Protein AF-A0A3P7GLJ9-F1 (afdb_monomer)

Solvent-accessible surface area (backbone atoms only — not comparable to full-atom values): 10283 Å² total; per-residue (Å²): 140,59,90,67,68,74,66,76,75,63,76,59,81,85,42,84,63,41,63,54,54,62,54,59,74,74,71,68,60,69,68,58,64,60,70,64,64,59,73,78,77,77,64,47,66,64,71,43,53,47,49,54,52,52,54,65,70,69,36,68,46,54,67,67,44,49,58,56,48,35,70,74,58,32,67,69,51,41,52,51,51,50,53,52,54,50,49,55,50,48,53,50,49,54,52,50,50,62,49,56,76,73,50,81,86,58,104,60,58,70,67,55,56,44,21,69,75,59,34,64,72,52,26,50,52,54,49,51,53,48,53,53,50,50,53,53,50,52,52,49,44,54,51,41,50,42,53,53,52,37,64,72,64,77,58,97,46,85,66,58,44,56,51,52,36,52,50,52,51,49,65,74,74,103

Sequence (174 aa):
MTKEESEIIREPMDSLFSNEQLQSNNNEPWWQKNFLITRPLLFGTWDGVFTTVLVNIFGVIVFLRMGWIVGIAGIVNAVILLIICTSLALISVFSAIGICQRCQIQSGGIYFLVSHILGGQIGGAVGLMYAFGQSVAIALVVIGFGESVASFFGNENSFTHKFIAIAALFALTG

Mean predicted aligned error: 16.01 Å

InterPro domains:
  IPR004841 Amino acid permease/SLC12A domain [PF00324] (53-153)
  IPR004842 SLC12A transporter family [PTHR11827] (27-171)

Radius of gyration: 23.31 Å; Cα contacts (8 Å, |Δi|>4): 53; chains: 1; bounding box: 60×42×57 Å

Secondary structure (DSSP, 8-state):
--TTTTTS----TTSHHHHHHHHHTTS--HHHHHHT-S------IIIIIIHHHHHHHS-HHHHHHHHHHHHHH-HHHHHHHHHHHHHHHHHHHHHHHHHHTTS---SS-HHHHHHHHH-HHHHHHHHHHHHHHHHHHHHHHHHHHHHHHHHHH--S-TTHHHHHHHHHHHHHH-

Organism: Wuchereria bancrofti (NCBI:txid6293)

Structure (mmCIF, N/CA/C/O backbone):
data_AF-A0A3P7GLJ9-F1
#
_entry.id   AF-A0A3P7GLJ9-F1
#
loop_
_atom_site.group_PDB
_atom_site.id
_atom_site.type_symbol
_atom_site.label_atom_id
_atom_site.label_alt_id
_atom_site.label_comp_id
_atom_site.label_asym_id
_atom_site.label_entity_id
_atom_site.label_seq_id
_atom_site.pdbx_PDB_ins_code
_atom_site.Cartn_x
_atom_site.Cartn_y
_atom_site.Cartn_z
_atom_site.occupancy
_atom_site.B_iso_or_equiv
_atom_site.auth_seq_id
_atom_site.auth_comp_id
_atom_site.auth_asym_id
_atom_site.auth_atom_id
_atom_site.pdbx_PDB_model_num
ATOM 1 N N . MET A 1 1 ? -36.665 -16.867 10.350 1.00 43.44 1 MET A N 1
ATOM 2 C CA . MET A 1 1 ? -35.305 -16.456 10.743 1.00 43.44 1 MET A CA 1
ATOM 3 C C . MET A 1 1 ? -35.302 -14.947 10.878 1.00 43.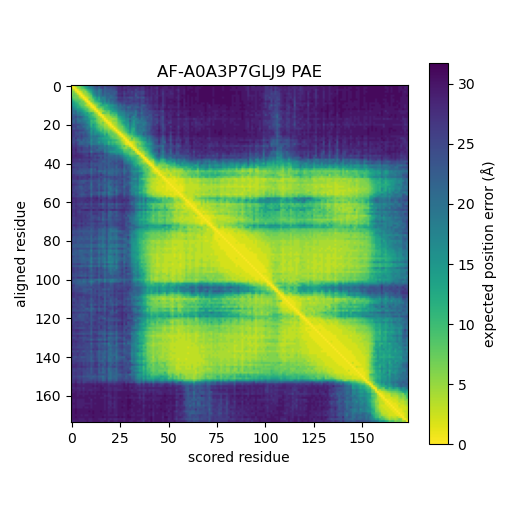44 1 MET A C 1
ATOM 5 O O . MET A 1 1 ? -35.379 -14.286 9.859 1.00 43.44 1 MET A O 1
ATOM 9 N N . THR A 1 2 ? -35.364 -14.325 12.045 1.00 48.75 2 THR A N 1
ATOM 10 C CA . THR A 1 2 ? -35.704 -14.760 13.413 1.00 48.75 2 THR A CA 1
ATOM 11 C C . THR A 1 2 ? -35.963 -13.434 14.131 1.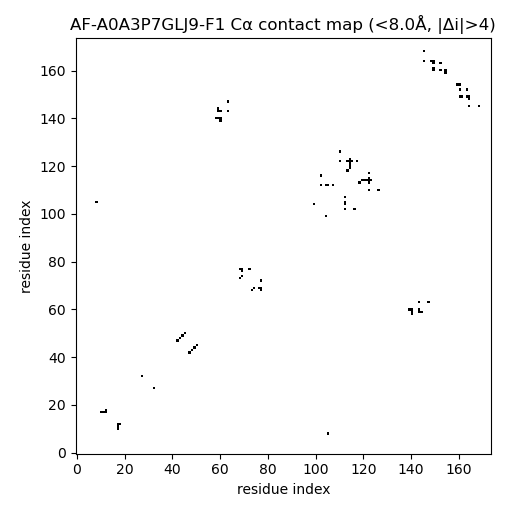00 48.75 2 THR A C 1
ATOM 13 O O . THR A 1 2 ? -35.119 -12.548 14.073 1.00 48.75 2 THR A O 1
ATOM 16 N N . LYS A 1 3 ? -37.137 -13.250 14.746 1.00 52.53 3 LYS A N 1
ATOM 17 C CA . LYS A 1 3 ? -37.521 -11.992 15.421 1.00 52.53 3 LYS A CA 1
ATOM 18 C C . LYS A 1 3 ? -36.612 -11.620 16.615 1.00 52.53 3 LYS A C 1
ATOM 20 O O . LYS A 1 3 ? -36.799 -10.564 17.197 1.00 52.53 3 LYS A O 1
ATOM 25 N N . GLU A 1 4 ? -35.622 -12.452 16.935 1.00 53.44 4 GLU A N 1
ATOM 26 C CA . GLU A 1 4 ? -34.577 -12.211 17.938 1.00 53.44 4 GLU A CA 1
ATOM 27 C C . GLU A 1 4 ? -33.420 -11.325 17.447 1.00 53.44 4 GLU A C 1
ATOM 29 O O . GLU A 1 4 ? -32.731 -10.729 18.268 1.00 53.44 4 GLU A O 1
ATOM 34 N N . GLU A 1 5 ? -33.203 -11.163 16.136 1.00 52.50 5 GLU A N 1
ATOM 35 C CA . GLU A 1 5 ? -32.063 -10.361 15.647 1.00 52.50 5 GLU A CA 1
ATOM 36 C C . GLU A 1 5 ? -32.306 -8.843 15.765 1.00 52.50 5 GLU A C 1
ATOM 38 O O . GLU A 1 5 ? -31.366 -8.057 15.840 1.00 52.50 5 GLU A O 1
ATOM 43 N N . SER A 1 6 ? -33.572 -8.417 15.866 1.00 48.44 6 SER A N 1
ATOM 44 C CA . SER A 1 6 ? -33.940 -7.005 16.047 1.00 48.44 6 SER A CA 1
ATOM 45 C C . SER A 1 6 ? -33.809 -6.494 17.486 1.00 48.44 6 SER A C 1
ATOM 47 O O . SER A 1 6 ? -33.913 -5.290 17.702 1.00 48.44 6 SER A O 1
ATOM 49 N N . GLU A 1 7 ? -33.606 -7.370 18.475 1.00 51.12 7 GLU A N 1
ATOM 50 C CA . GLU A 1 7 ? -33.602 -6.986 19.897 1.00 51.12 7 GLU A CA 1
ATOM 51 C C . GLU A 1 7 ? -32.186 -6.834 20.485 1.00 51.12 7 GLU A C 1
ATOM 53 O O . GLU A 1 7 ? -32.006 -6.170 21.504 1.00 51.12 7 GLU A O 1
ATOM 58 N N . ILE A 1 8 ? -31.163 -7.362 19.802 1.00 53.88 8 ILE A N 1
ATOM 59 C CA . ILE A 1 8 ? -29.757 -7.326 20.249 1.00 53.88 8 ILE A CA 1
ATOM 60 C C . ILE A 1 8 ? -29.059 -6.009 19.844 1.00 53.88 8 ILE A C 1
ATOM 62 O O . ILE A 1 8 ? -28.022 -5.652 20.396 1.00 53.88 8 ILE A O 1
ATOM 66 N N . ILE A 1 9 ? -29.666 -5.224 18.949 1.00 55.47 9 ILE A N 1
ATOM 67 C CA . ILE A 1 9 ? -29.162 -3.915 18.506 1.00 55.47 9 ILE A CA 1
ATOM 68 C C . ILE A 1 9 ? -29.899 -2.788 19.248 1.00 55.47 9 ILE A C 1
ATOM 70 O O . ILE A 1 9 ? -30.550 -1.934 18.651 1.00 55.47 9 ILE A O 1
ATOM 74 N N . ARG A 1 10 ? -29.848 -2.794 20.581 1.00 54.12 10 ARG A N 1
ATOM 75 C CA . ARG A 1 10 ? -30.192 -1.613 21.386 1.00 54.12 10 ARG A CA 1
ATOM 76 C C . ARG A 1 10 ? -28.912 -1.153 22.061 1.00 54.12 10 ARG A C 1
ATOM 78 O O . ARG A 1 10 ? -28.465 -1.767 23.024 1.00 54.12 10 ARG A O 1
ATOM 85 N N . GLU A 1 11 ? -28.297 -0.109 21.510 1.00 59.22 11 GLU A N 1
ATOM 86 C CA . GLU A 1 11 ? -27.167 0.554 22.160 1.00 59.22 11 GLU A CA 1
ATOM 87 C C . GLU A 1 11 ? -27.593 1.014 23.565 1.00 59.22 11 GLU A C 1
ATOM 89 O O . GLU A 1 11 ? -28.753 1.399 23.760 1.00 59.22 11 GLU A O 1
ATOM 94 N N . PRO A 1 12 ? -26.698 0.958 24.569 1.00 63.81 12 PRO A N 1
ATOM 95 C CA . PRO A 1 12 ? -27.023 1.460 25.895 1.00 63.81 12 PRO A CA 1
ATOM 96 C C . PRO A 1 12 ? -27.464 2.925 25.785 1.00 63.81 12 PRO A C 1
ATOM 98 O O . PRO A 1 12 ? -26.850 3.716 25.063 1.00 63.81 12 PRO A O 1
ATOM 101 N N . MET A 1 13 ? -28.529 3.277 26.512 1.00 58.34 13 MET A N 1
ATOM 102 C CA . MET A 1 13 ? -29.139 4.616 26.523 1.00 58.34 13 MET A CA 1
ATOM 103 C C . MET A 1 13 ? -28.140 5.744 26.837 1.00 58.34 13 MET A C 1
ATOM 105 O O . MET A 1 13 ? -28.391 6.887 26.469 1.00 58.34 13 MET A O 1
ATOM 109 N N . ASP A 1 14 ? -26.989 5.419 27.425 1.00 64.06 14 ASP A N 1
ATOM 110 C CA . ASP A 1 14 ? -25.938 6.364 27.815 1.00 64.06 14 ASP A CA 1
ATOM 111 C C . ASP A 1 14 ? -24.898 6.641 26.708 1.00 64.06 14 ASP A C 1
ATOM 113 O O . ASP A 1 14 ? -23.961 7.416 26.906 1.00 64.06 14 ASP A O 1
ATOM 117 N N . SER A 1 15 ? -25.018 6.001 25.541 1.00 66.69 15 SER A N 1
ATOM 118 C CA . SER A 1 15 ? -24.117 6.233 24.406 1.00 66.69 15 SER A CA 1
ATOM 119 C C . SER A 1 15 ? -24.406 7.572 23.714 1.00 66.69 15 SER A C 1
ATOM 121 O O . SER A 1 15 ? -25.554 7.977 23.562 1.00 66.69 15 SER A O 1
ATOM 123 N N . LEU A 1 16 ? -23.364 8.265 23.237 1.00 59.16 16 LEU A N 1
ATOM 124 C CA . LEU A 1 16 ? -23.513 9.530 22.492 1.00 59.16 16 LEU A CA 1
ATOM 125 C C . LEU A 1 16 ? -24.435 9.392 21.262 1.00 59.16 16 LEU A C 1
ATOM 127 O O . LEU A 1 16 ? -25.110 10.348 20.896 1.00 59.16 16 LEU A O 1
ATOM 131 N N . PHE A 1 17 ? -24.509 8.193 20.680 1.00 60.16 17 PHE A N 1
ATOM 132 C CA . PHE A 1 17 ? -25.308 7.878 19.495 1.00 60.16 17 PHE A CA 1
ATOM 133 C C . PHE A 1 17 ? -26.789 7.578 19.799 1.00 60.16 17 PHE A C 1
ATOM 135 O O . PHE A 1 17 ? -27.627 7.698 18.902 1.00 60.16 17 PHE A O 1
ATOM 142 N N . SER A 1 18 ? -27.151 7.265 21.053 1.00 60.19 18 SER A N 1
ATOM 143 C CA . SER A 1 18 ? -28.547 6.986 21.435 1.00 60.19 18 SER A CA 1
ATOM 144 C C . SER A 1 18 ? -29.445 8.220 21.262 1.00 60.19 18 SER A C 1
ATOM 146 O O . SER A 1 18 ? -30.582 8.113 20.795 1.00 60.19 18 SER A O 1
ATOM 148 N N . ASN A 1 19 ? -28.916 9.408 21.579 1.00 58.72 19 ASN A N 1
ATOM 149 C CA . ASN A 1 19 ? -29.636 10.677 21.468 1.00 58.72 19 ASN A CA 1
ATOM 150 C C . ASN A 1 19 ? -29.873 11.083 20.005 1.00 58.72 19 ASN A C 1
ATOM 152 O O . ASN A 1 19 ? -30.929 11.634 19.693 1.00 58.72 19 ASN A O 1
ATOM 156 N N . GLU A 1 20 ? -28.951 10.750 19.096 1.00 62.34 20 GLU A N 1
ATOM 157 C CA . GLU A 1 20 ? -29.124 10.989 17.656 1.00 62.34 20 GLU A CA 1
ATOM 158 C C . GLU A 1 20 ? -30.157 10.039 17.034 1.00 62.34 20 GLU A C 1
ATOM 160 O O . GLU A 1 20 ? -30.993 10.479 16.244 1.00 62.34 20 GLU A O 1
ATOM 165 N N . GLN A 1 21 ? -30.187 8.761 17.430 1.00 58.66 21 GLN A N 1
ATOM 166 C CA . GLN A 1 21 ? -31.183 7.813 16.914 1.00 58.66 21 GLN A CA 1
ATOM 167 C C . GLN A 1 21 ? -32.605 8.120 17.406 1.00 58.66 21 GLN A C 1
ATOM 169 O O . GLN A 1 21 ? -33.567 7.996 16.641 1.00 58.66 21 GLN A O 1
ATOM 174 N N . LEU A 1 22 ? -32.756 8.565 18.659 1.00 55.25 22 LEU A N 1
ATOM 175 C CA . LEU A 1 22 ? -34.062 8.953 19.202 1.00 55.25 22 LEU A CA 1
ATOM 176 C C . LEU A 1 22 ? -34.586 10.271 18.608 1.00 55.25 22 LEU A C 1
ATOM 178 O O . LEU A 1 22 ? -35.798 10.401 18.428 1.00 55.25 22 LEU A O 1
ATOM 182 N N . GLN A 1 23 ? -33.710 11.217 18.245 1.00 53.19 23 GLN A N 1
ATOM 183 C CA . GLN A 1 23 ? -34.118 12.432 17.525 1.00 53.19 23 GLN A CA 1
ATOM 184 C C . GLN A 1 23 ? -34.395 12.181 16.039 1.00 53.19 23 GLN A C 1
ATOM 186 O O . GLN A 1 23 ? -35.358 12.734 15.503 1.00 53.19 23 GLN A O 1
ATOM 191 N N . SER A 1 24 ? -33.622 11.313 15.382 1.00 53.72 24 SER A N 1
ATOM 192 C CA . SER A 1 24 ? -33.821 10.987 13.965 1.00 53.72 24 SER A CA 1
ATOM 193 C C . SER A 1 24 ? -35.129 10.219 13.717 1.00 53.72 24 SER A C 1
ATOM 195 O O . SER A 1 24 ? -35.779 10.409 12.692 1.00 53.72 24 SER A O 1
ATOM 197 N N . ASN A 1 25 ? -35.609 9.423 14.679 1.00 54.09 25 ASN A N 1
ATOM 198 C CA . ASN A 1 25 ? -36.834 8.639 14.483 1.00 54.09 25 ASN A CA 1
ATOM 199 C C . ASN A 1 25 ? -38.139 9.469 14.547 1.00 54.09 25 ASN A C 1
ATOM 201 O O . ASN A 1 25 ? -39.183 8.995 14.098 1.00 54.09 25 ASN A O 1
ATOM 205 N N . ASN A 1 26 ? -38.109 10.706 15.061 1.00 58.25 26 ASN A N 1
ATOM 206 C CA . ASN A 1 26 ? -39.334 11.470 15.345 1.00 58.25 26 ASN A CA 1
ATOM 207 C C . ASN A 1 26 ? -39.551 12.735 14.495 1.00 58.25 26 ASN A C 1
ATOM 209 O O . ASN A 1 26 ? -40.545 13.422 14.716 1.00 58.25 26 ASN A O 1
ATOM 213 N N . ASN A 1 27 ? -38.682 13.045 13.522 1.00 59.19 27 ASN A N 1
ATOM 214 C CA . ASN A 1 27 ? -38.785 14.301 12.757 1.00 59.19 27 ASN A CA 1
ATOM 215 C C . ASN A 1 27 ? -38.579 14.188 11.232 1.00 59.19 27 ASN A C 1
ATOM 217 O O . ASN A 1 27 ? -38.398 15.197 10.556 1.00 59.19 27 ASN A O 1
ATOM 221 N N . GLU A 1 28 ? -38.658 12.980 10.673 1.00 61.34 28 GLU A N 1
ATOM 222 C CA . GLU A 1 28 ? -38.540 12.744 9.228 1.00 61.34 28 GLU A CA 1
ATOM 223 C C . GLU A 1 28 ? -39.938 12.791 8.563 1.00 61.34 28 GLU A C 1
ATOM 225 O O . GLU A 1 28 ? -40.750 11.882 8.796 1.00 61.34 28 GLU A O 1
ATOM 230 N N . PRO A 1 29 ? -40.278 13.812 7.746 1.00 63.75 29 PRO A N 1
ATOM 231 C CA . PRO A 1 29 ? -41.542 13.860 7.012 1.00 63.75 29 PRO A CA 1
ATOM 232 C C . PRO A 1 29 ? -41.723 12.628 6.113 1.00 63.75 29 PRO A C 1
ATOM 234 O O . PRO A 1 29 ? -40.796 12.145 5.464 1.00 63.75 29 PRO A O 1
ATOM 237 N N . TRP A 1 30 ? -42.954 12.115 6.044 1.00 70.62 30 TRP A N 1
ATOM 238 C CA . TRP A 1 30 ? -43.299 10.845 5.384 1.00 70.62 30 TRP A CA 1
ATOM 239 C C . TRP A 1 30 ? -42.858 10.747 3.911 1.00 70.62 30 TRP A C 1
ATOM 241 O O . TRP A 1 30 ? -42.612 9.647 3.414 1.00 70.62 30 TRP A O 1
ATOM 251 N N . TRP A 1 31 ? -42.720 11.876 3.210 1.00 70.38 31 TRP A N 1
ATOM 252 C CA . TRP A 1 31 ? -42.238 11.893 1.829 1.00 70.38 31 TRP A CA 1
ATOM 253 C C . TRP A 1 31 ? -40.764 11.473 1.715 1.00 70.38 31 TRP A C 1
ATOM 255 O O . TRP A 1 31 ? -40.396 10.869 0.709 1.00 70.38 31 TRP A O 1
ATOM 265 N N . GLN A 1 32 ? -39.934 11.708 2.742 1.00 63.44 32 GLN A N 1
ATOM 266 C CA . GLN A 1 32 ? -38.536 11.253 2.766 1.00 63.44 32 GLN A CA 1
ATOM 267 C C . GLN A 1 32 ? -38.456 9.742 2.982 1.00 63.44 32 GLN A C 1
ATOM 269 O O . GLN A 1 32 ? -37.671 9.073 2.311 1.00 63.44 32 GLN A O 1
ATOM 274 N N . LYS A 1 33 ? -39.348 9.185 3.815 1.00 57.62 33 LYS A N 1
ATOM 275 C CA . LYS A 1 33 ? -39.457 7.731 4.003 1.00 57.62 33 LYS A CA 1
ATOM 276 C C . LYS A 1 33 ? -39.842 7.011 2.712 1.00 57.62 33 LYS A C 1
ATOM 278 O O . LYS A 1 33 ? -39.334 5.928 2.473 1.00 57.62 33 LYS A O 1
ATOM 283 N N . ASN A 1 34 ? -40.683 7.605 1.862 1.00 59.31 34 ASN A N 1
ATOM 284 C CA . ASN A 1 34 ? -41.112 6.965 0.614 1.00 59.31 34 ASN A CA 1
ATOM 285 C C . ASN A 1 34 ? -40.120 7.129 -0.546 1.00 59.31 34 ASN A C 1
ATOM 287 O O . ASN A 1 34 ? -39.958 6.193 -1.325 1.00 59.31 34 ASN A O 1
ATOM 291 N N . PHE A 1 35 ? -39.440 8.275 -0.668 1.00 62.59 35 PHE A N 1
ATOM 292 C CA . PHE A 1 35 ? -38.496 8.492 -1.775 1.00 62.59 35 PHE A CA 1
ATOM 293 C C . PHE A 1 35 ? -37.149 7.785 -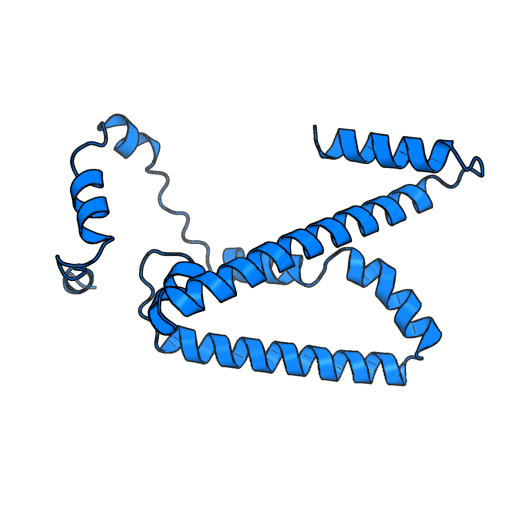1.583 1.00 62.59 35 PHE A C 1
ATOM 295 O O . PHE A 1 35 ? -36.497 7.443 -2.566 1.00 62.59 35 PHE A O 1
ATOM 302 N N . LEU A 1 36 ? -36.748 7.516 -0.336 1.00 61.66 36 LEU A N 1
ATOM 303 C CA . LEU A 1 36 ? -35.516 6.784 -0.023 1.00 61.66 36 LEU A CA 1
ATOM 304 C C . LEU A 1 36 ? -35.717 5.266 0.140 1.00 61.66 36 LEU A C 1
ATOM 306 O O . LEU A 1 36 ? -34.754 4.557 0.420 1.00 61.66 36 LEU A O 1
ATOM 310 N N . ILE A 1 37 ? -36.914 4.727 -0.149 1.00 55.16 37 ILE A N 1
ATOM 311 C CA . ILE A 1 37 ? -37.122 3.284 -0.392 1.00 55.16 37 ILE A CA 1
ATOM 312 C C . ILE A 1 37 ? -36.666 2.947 -1.821 1.00 55.16 37 ILE A C 1
ATOM 314 O O . ILE A 1 37 ? -37.412 2.464 -2.668 1.00 55.16 37 ILE A O 1
ATOM 318 N N . THR A 1 38 ? -35.384 3.156 -2.099 1.00 54.62 38 THR A N 1
ATOM 319 C CA . THR A 1 38 ? -34.687 2.185 -2.940 1.00 54.62 38 THR A CA 1
ATOM 320 C C . THR A 1 38 ? -34.242 1.130 -1.948 1.00 54.62 38 THR A C 1
ATOM 322 O O . THR A 1 38 ? -33.487 1.454 -1.034 1.00 54.62 38 THR A O 1
ATOM 325 N N . ARG A 1 39 ? -34.771 -0.102 -2.042 1.00 53.97 39 ARG A N 1
ATOM 326 C CA . ARG A 1 39 ? -34.243 -1.241 -1.266 1.00 53.97 39 ARG A CA 1
ATOM 327 C C . ARG A 1 39 ? -32.722 -1.101 -1.270 1.00 53.97 39 ARG A C 1
ATOM 329 O O . ARG A 1 39 ? -32.210 -0.927 -2.379 1.00 53.97 39 ARG A O 1
ATOM 336 N N . PRO A 1 40 ? -32.020 -1.115 -0.119 1.00 57.88 40 PRO A N 1
ATOM 337 C CA . PRO A 1 40 ? -30.571 -1.046 -0.160 1.00 57.88 40 PRO A CA 1
ATOM 338 C C . PRO A 1 40 ? -30.153 -2.167 -1.101 1.00 57.88 40 PRO A C 1
ATOM 340 O O . PRO A 1 40 ? -30.490 -3.330 -0.863 1.00 57.88 40 PRO A O 1
ATOM 343 N N . LEU A 1 41 ? -29.573 -1.808 -2.247 1.00 61.00 41 LEU A N 1
ATOM 344 C CA . LEU A 1 41 ? -29.002 -2.785 -3.152 1.00 61.00 41 LEU A CA 1
ATOM 345 C C . LEU A 1 41 ? -27.875 -3.386 -2.322 1.00 61.00 41 LEU A C 1
ATOM 347 O O . LEU A 1 41 ? -26.839 -2.756 -2.128 1.00 61.00 41 LEU A O 1
ATOM 351 N N . LEU A 1 42 ? -28.155 -4.526 -1.687 1.00 68.25 42 LEU A N 1
ATOM 352 C CA . LEU A 1 42 ? -27.187 -5.251 -0.886 1.00 68.25 42 LEU A CA 1
ATOM 353 C C . LEU A 1 42 ? -26.148 -5.741 -1.882 1.00 68.25 42 LEU A C 1
ATOM 355 O O . LEU A 1 42 ? -26.334 -6.768 -2.534 1.00 68.25 42 LEU A O 1
ATOM 359 N N . PHE A 1 43 ? -25.097 -4.946 -2.061 1.00 76.25 43 PHE A N 1
ATOM 360 C CA . PHE A 1 43 ? -23.978 -5.330 -2.893 1.00 76.25 43 PHE A CA 1
ATOM 361 C C . PHE A 1 43 ? -23.409 -6.632 -2.332 1.00 76.25 43 PHE A C 1
ATOM 363 O O . PHE A 1 43 ? -23.095 -6.736 -1.144 1.00 76.25 43 PHE A O 1
ATOM 370 N N . GLY A 1 44 ? -23.302 -7.645 -3.190 1.00 83.44 44 GLY A N 1
ATOM 371 C CA . GLY A 1 44 ? -22.588 -8.864 -2.837 1.00 83.44 44 GLY A CA 1
ATOM 372 C C . GLY A 1 44 ? -21.105 -8.565 -2.609 1.00 83.44 44 GLY A C 1
ATOM 373 O O . GLY A 1 44 ? -20.580 -7.556 -3.077 1.00 83.44 44 GLY A O 1
ATOM 374 N N . THR A 1 45 ? -20.390 -9.473 -1.946 1.00 86.06 45 THR A N 1
ATOM 375 C CA . THR A 1 45 ? -18.938 -9.343 -1.721 1.00 86.06 45 THR A CA 1
ATOM 376 C C . THR A 1 45 ? -18.156 -9.147 -3.026 1.00 86.06 45 THR A C 1
ATOM 378 O O . THR A 1 45 ? -17.177 -8.405 -3.051 1.00 86.06 45 THR A O 1
ATOM 381 N N . TRP A 1 46 ? -18.614 -9.785 -4.109 1.00 88.31 46 TRP A N 1
ATOM 382 C CA . TRP A 1 46 ? -18.002 -9.704 -5.436 1.00 88.31 46 TRP A CA 1
ATOM 383 C C . TRP A 1 46 ? -18.252 -8.373 -6.146 1.00 88.31 46 TRP A C 1
ATOM 385 O O . TRP A 1 46 ? -17.316 -7.791 -6.678 1.00 88.31 46 TRP A O 1
ATOM 395 N N . ASP A 1 47 ? -19.491 -7.884 -6.142 1.00 85.31 47 ASP A N 1
ATOM 396 C CA . ASP A 1 47 ? -19.849 -6.658 -6.862 1.00 85.31 47 ASP A CA 1
ATOM 397 C C . ASP A 1 47 ? -19.414 -5.405 -6.088 1.00 85.31 47 ASP A C 1
ATOM 399 O O . ASP A 1 47 ? -18.850 -4.474 -6.655 1.00 85.31 47 ASP A O 1
ATOM 403 N N . GLY A 1 48 ? -19.584 -5.427 -4.762 1.00 85.50 48 GLY A N 1
ATOM 404 C CA . GLY A 1 48 ? -19.223 -4.314 -3.891 1.00 85.50 48 GLY A CA 1
ATOM 405 C C . GLY A 1 48 ? -17.733 -4.271 -3.568 1.00 85.50 48 GLY A C 1
ATOM 406 O O . GLY A 1 48 ? -17.013 -3.376 -3.990 1.00 85.50 48 GLY A O 1
ATOM 407 N N . VAL A 1 49 ? -17.245 -5.227 -2.775 1.00 89.31 49 VAL A N 1
ATOM 408 C CA . VAL A 1 49 ? -15.921 -5.100 -2.142 1.00 89.31 49 VAL A CA 1
ATOM 409 C C . VAL A 1 49 ? -14.793 -5.485 -3.096 1.00 89.31 49 VAL A C 1
ATOM 411 O O . VAL A 1 49 ? -13.807 -4.756 -3.200 1.00 89.31 49 VAL A O 1
ATOM 414 N N . PHE A 1 50 ? -14.922 -6.613 -3.801 1.00 91.81 50 PHE A N 1
ATOM 415 C CA . PHE A 1 50 ? -13.850 -7.121 -4.659 1.00 91.81 50 PHE A CA 1
ATOM 416 C C . PHE A 1 50 ? -13.519 -6.143 -5.789 1.00 91.81 50 PHE A C 1
ATOM 418 O O . PHE A 1 50 ? -12.358 -5.765 -5.930 1.00 91.81 50 PHE A O 1
ATOM 425 N N . THR A 1 51 ? -14.525 -5.674 -6.534 1.00 91.75 51 THR A N 1
ATOM 426 C CA . THR A 1 51 ? -14.329 -4.705 -7.623 1.00 91.75 51 THR A CA 1
ATOM 427 C C . THR A 1 51 ? -13.683 -3.415 -7.121 1.00 91.75 51 THR A C 1
ATOM 429 O O . THR A 1 51 ? -12.688 -2.965 -7.690 1.00 91.75 51 THR A O 1
ATOM 432 N N . THR A 1 52 ? -14.182 -2.839 -6.023 1.00 90.31 52 THR A N 1
ATOM 433 C CA . THR A 1 52 ? -13.621 -1.601 -5.463 1.00 90.31 52 THR A CA 1
ATOM 434 C C . THR A 1 52 ? -12.170 -1.772 -5.008 1.00 90.31 52 THR A C 1
ATOM 436 O O . THR A 1 52 ? -11.332 -0.919 -5.303 1.00 90.31 52 THR A O 1
ATOM 439 N N . VAL A 1 53 ? -11.837 -2.874 -4.329 1.00 90.25 53 VAL A N 1
ATOM 440 C CA . VAL A 1 53 ? -10.461 -3.135 -3.872 1.00 90.25 53 VAL A CA 1
ATOM 441 C C . VAL A 1 53 ? -9.525 -3.390 -5.056 1.00 90.25 53 VAL A C 1
ATOM 443 O O . VAL A 1 53 ? -8.409 -2.870 -5.070 1.00 90.25 53 VAL A O 1
ATOM 446 N N . LEU A 1 54 ? -9.981 -4.132 -6.069 1.00 91.25 54 LEU A N 1
ATOM 447 C CA . LEU A 1 54 ? -9.209 -4.426 -7.277 1.00 91.25 54 LEU A CA 1
ATOM 448 C C . LEU A 1 54 ? -8.832 -3.135 -8.027 1.00 91.25 54 LEU A C 1
ATOM 450 O O . LEU A 1 54 ? -7.665 -2.947 -8.371 1.00 91.25 54 LEU A O 1
ATOM 454 N N . VAL A 1 55 ? -9.793 -2.223 -8.217 1.00 89.81 55 VAL A N 1
ATOM 455 C CA . VAL A 1 55 ? -9.570 -0.917 -8.868 1.00 89.81 55 VAL A CA 1
ATOM 456 C C . VAL A 1 55 ? -8.595 -0.051 -8.067 1.00 89.81 55 VAL A C 1
ATOM 458 O O . VAL A 1 55 ? -7.740 0.609 -8.653 1.00 89.81 55 VAL A O 1
ATOM 461 N N . ASN A 1 56 ? -8.677 -0.080 -6.734 1.00 88.62 56 ASN A N 1
ATOM 462 C CA . ASN A 1 56 ? -7.772 0.685 -5.879 1.00 88.62 56 ASN A CA 1
ATOM 463 C C . ASN A 1 56 ? -6.319 0.170 -5.935 1.00 88.62 56 ASN A C 1
ATOM 465 O O . ASN A 1 56 ? -5.382 0.962 -5.862 1.00 88.62 56 ASN A O 1
ATOM 469 N N . ILE A 1 57 ? -6.116 -1.146 -6.081 1.00 88.81 57 ILE A N 1
ATOM 470 C CA . ILE A 1 57 ? -4.774 -1.743 -6.198 1.00 88.81 57 ILE A CA 1
ATOM 471 C C . ILE A 1 57 ? -4.177 -1.502 -7.594 1.00 88.81 57 ILE A C 1
ATOM 473 O O . ILE A 1 57 ? -3.013 -1.111 -7.701 1.00 88.81 57 ILE A O 1
ATOM 477 N N . PHE A 1 58 ? -4.949 -1.691 -8.670 1.00 87.19 58 PHE A N 1
ATOM 478 C CA . PHE A 1 58 ? -4.490 -1.481 -10.053 1.00 87.19 58 PHE A CA 1
ATOM 479 C C . PHE A 1 58 ? -4.584 -0.013 -10.506 1.00 87.19 58 PHE A C 1
ATOM 481 O O . PHE A 1 58 ? -5.125 0.299 -11.566 1.00 87.19 58 PHE A O 1
ATOM 488 N N . GLY A 1 59 ? -4.038 0.908 -9.713 1.00 82.44 59 GLY A N 1
ATOM 489 C CA . GLY A 1 59 ? -3.992 2.326 -10.072 1.00 82.44 59 GLY A CA 1
ATOM 490 C C . GLY A 1 59 ? -3.037 2.642 -11.238 1.00 82.44 59 GLY A C 1
ATOM 491 O O . GLY A 1 59 ? -2.069 1.924 -11.495 1.00 82.44 59 GLY A O 1
ATOM 492 N N . VAL A 1 60 ? -3.255 3.793 -11.891 1.00 75.44 60 VAL A N 1
ATOM 493 C CA . VAL A 1 60 ? -2.432 4.323 -13.008 1.00 75.44 60 VAL A CA 1
ATOM 494 C C . VAL A 1 60 ? -0.936 4.374 -12.663 1.00 75.44 60 VAL A C 1
ATOM 496 O O . VAL A 1 60 ? -0.080 4.073 -13.495 1.00 75.44 60 VAL A O 1
ATOM 499 N N . ILE A 1 61 ? -0.609 4.708 -11.412 1.00 81.88 61 ILE A N 1
ATOM 500 C CA . ILE A 1 61 ? 0.774 4.861 -10.948 1.00 81.88 61 ILE A CA 1
ATOM 501 C C . ILE A 1 61 ? 1.578 3.555 -11.005 1.00 81.88 61 ILE A C 1
ATOM 503 O O . ILE A 1 61 ? 2.788 3.598 -11.237 1.00 81.88 61 ILE A O 1
ATOM 507 N N . VAL A 1 62 ? 0.925 2.399 -10.831 1.00 85.19 62 VAL A N 1
ATOM 508 C CA . VAL A 1 62 ? 1.590 1.092 -10.918 1.00 85.19 62 VAL A CA 1
ATOM 509 C C . VAL A 1 62 ? 2.093 0.887 -12.345 1.00 85.19 62 VAL A C 1
ATOM 511 O O . VAL A 1 62 ? 3.260 0.571 -12.538 1.00 85.19 62 VAL A O 1
ATOM 514 N N . PHE A 1 63 ? 1.281 1.170 -13.361 1.00 83.25 63 PHE A N 1
ATOM 515 C CA . PHE A 1 63 ? 1.690 0.990 -14.756 1.00 83.25 63 PHE A CA 1
ATOM 516 C C . PHE A 1 63 ? 2.830 1.924 -15.179 1.00 83.25 63 PHE A C 1
ATOM 518 O O . PHE A 1 63 ? 3.787 1.465 -15.801 1.00 83.25 63 PHE A O 1
ATOM 525 N N . LEU A 1 64 ? 2.777 3.202 -14.790 1.00 84.69 64 LEU A N 1
ATOM 526 C CA . LEU A 1 64 ? 3.828 4.174 -15.126 1.00 84.69 64 LEU A CA 1
ATOM 527 C C . LEU A 1 64 ? 5.159 3.859 -14.438 1.00 84.69 64 LEU A C 1
ATOM 529 O O . LEU A 1 64 ? 6.227 3.974 -15.037 1.00 84.69 64 LEU A O 1
ATOM 533 N N . ARG A 1 65 ? 5.114 3.450 -13.167 1.00 88.12 65 ARG A N 1
ATOM 534 C CA . ARG A 1 65 ? 6.324 3.317 -12.351 1.00 88.12 65 ARG A CA 1
ATOM 535 C C . ARG A 1 65 ? 6.947 1.925 -12.403 1.00 88.12 65 ARG A C 1
ATOM 537 O O . ARG A 1 65 ? 8.167 1.816 -12.281 1.00 88.12 65 ARG A O 1
ATOM 544 N N . MET A 1 66 ? 6.159 0.866 -12.601 1.00 85.81 66 MET A N 1
ATOM 545 C CA . MET A 1 66 ? 6.679 -0.509 -12.628 1.00 85.81 66 MET A CA 1
ATOM 546 C C . MET A 1 66 ? 7.721 -0.707 -13.732 1.00 85.81 66 MET A C 1
ATOM 548 O O . MET A 1 66 ? 8.730 -1.364 -13.485 1.00 85.81 66 MET A O 1
ATOM 552 N N . GLY A 1 67 ? 7.544 -0.082 -14.902 1.00 86.88 67 GLY A N 1
ATOM 553 C CA . GLY A 1 67 ? 8.535 -0.136 -15.983 1.00 86.88 67 GLY A CA 1
ATOM 554 C C . GLY A 1 67 ? 9.900 0.421 -15.562 1.00 86.88 67 GLY A C 1
ATOM 555 O O . GLY A 1 67 ? 10.924 -0.237 -15.738 1.00 86.88 67 GLY A O 1
ATOM 556 N N . TRP A 1 68 ? 9.911 1.596 -14.925 1.00 87.75 68 TRP A N 1
ATOM 557 C CA . TRP A 1 68 ? 11.133 2.223 -14.413 1.00 87.75 68 TRP A CA 1
ATOM 558 C C . TRP A 1 68 ? 11.796 1.401 -13.300 1.00 87.75 68 TRP A C 1
ATOM 560 O O . TRP A 1 68 ? 13.013 1.205 -13.307 1.00 87.75 68 TRP A O 1
ATOM 570 N N . ILE A 1 69 ? 10.998 0.873 -12.364 1.00 88.50 69 ILE A N 1
ATOM 571 C CA . ILE A 1 69 ? 11.498 0.047 -11.255 1.00 88.50 69 ILE A CA 1
ATOM 572 C C . ILE A 1 69 ? 12.177 -1.216 -11.790 1.00 88.50 69 ILE A C 1
ATOM 574 O O . ILE A 1 69 ? 13.302 -1.514 -11.391 1.00 88.50 69 ILE A O 1
ATOM 578 N N . VAL A 1 70 ? 11.529 -1.942 -12.706 1.00 91.12 70 VAL A N 1
ATOM 579 C CA . VAL A 1 70 ? 12.090 -3.169 -13.298 1.00 91.12 70 VAL A CA 1
ATOM 580 C C . VAL A 1 70 ? 13.343 -2.857 -14.123 1.00 91.12 70 VAL A C 1
ATOM 582 O O . VAL A 1 70 ? 14.295 -3.637 -14.085 1.00 91.12 70 VAL A O 1
ATOM 585 N N . GLY A 1 71 ? 13.376 -1.710 -14.811 1.00 90.62 71 GLY A N 1
ATOM 586 C CA . GLY A 1 71 ? 14.525 -1.269 -15.606 1.00 90.62 71 GLY A CA 1
ATOM 587 C C . GLY A 1 71 ? 15.789 -1.008 -14.781 1.00 90.62 71 GLY A C 1
ATOM 588 O O . GLY A 1 71 ? 16.875 -1.399 -15.202 1.00 90.62 71 GLY A O 1
ATOM 589 N N . ILE A 1 72 ? 15.662 -0.397 -13.599 1.00 92.69 72 ILE A N 1
ATOM 590 C CA . ILE A 1 72 ? 16.816 -0.083 -12.735 1.00 92.69 72 ILE A CA 1
ATOM 591 C C . ILE A 1 72 ? 17.159 -1.229 -11.786 1.00 92.69 72 ILE A C 1
ATOM 593 O O . ILE A 1 72 ? 18.333 -1.531 -11.582 1.00 92.69 72 ILE A O 1
ATOM 597 N N . ALA A 1 73 ? 16.157 -1.864 -11.178 1.00 88.44 73 ALA A N 1
ATOM 598 C CA . ALA A 1 73 ? 16.393 -2.907 -10.184 1.00 88.44 73 ALA A CA 1
ATOM 599 C C . ALA A 1 73 ? 16.784 -4.249 -10.826 1.00 88.44 73 ALA A C 1
ATOM 601 O O . ALA A 1 73 ? 17.439 -5.069 -10.181 1.00 88.44 73 ALA A O 1
ATOM 602 N N . GLY A 1 74 ? 16.383 -4.482 -12.079 1.00 90.50 74 GLY A N 1
ATOM 603 C CA . GLY A 1 74 ? 16.425 -5.790 -12.720 1.00 90.50 74 GLY A CA 1
ATOM 604 C C . GLY A 1 74 ? 15.243 -6.676 -12.311 1.00 90.50 74 GLY A C 1
ATOM 605 O O . GLY A 1 74 ? 14.584 -6.463 -11.290 1.00 90.50 74 GLY A O 1
ATOM 606 N N . ILE A 1 75 ? 14.976 -7.709 -13.114 1.00 91.38 75 ILE A N 1
ATOM 607 C CA . ILE A 1 75 ? 13.788 -8.571 -12.969 1.00 91.38 75 ILE A CA 1
ATOM 608 C C . ILE A 1 75 ? 13.789 -9.314 -11.625 1.00 91.38 75 ILE A C 1
ATOM 610 O O . ILE A 1 75 ? 12.764 -9.366 -10.952 1.00 91.38 75 ILE A O 1
ATOM 614 N N . VAL A 1 76 ? 14.940 -9.852 -11.203 1.00 92.56 76 VAL A N 1
ATOM 615 C CA . VAL A 1 76 ? 15.053 -10.636 -9.959 1.00 92.56 76 VAL A CA 1
ATOM 616 C C . VAL A 1 76 ? 14.704 -9.784 -8.738 1.00 92.56 76 VAL A C 1
ATOM 618 O O . VAL A 1 76 ? 13.876 -10.185 -7.922 1.00 92.56 76 VAL A O 1
ATOM 621 N N . ASN A 1 77 ? 15.268 -8.577 -8.644 1.00 92.62 77 ASN A N 1
ATOM 622 C CA . ASN A 1 77 ? 14.997 -7.673 -7.527 1.00 92.62 77 ASN A CA 1
ATOM 623 C C . ASN A 1 77 ? 13.552 -7.163 -7.547 1.00 92.62 77 ASN A C 1
ATOM 625 O O . ASN A 1 77 ? 12.928 -7.068 -6.491 1.00 92.62 77 ASN A O 1
ATOM 629 N N . ALA A 1 78 ? 12.997 -6.881 -8.730 1.00 91.31 78 ALA A N 1
ATOM 630 C CA . ALA A 1 78 ? 11.602 -6.471 -8.857 1.00 91.31 78 ALA A CA 1
ATOM 631 C C . ALA A 1 78 ? 10.628 -7.565 -8.381 1.00 91.31 78 ALA A C 1
ATOM 633 O O . ALA A 1 78 ? 9.664 -7.263 -7.677 1.00 91.31 78 ALA A O 1
ATOM 634 N N . VAL A 1 79 ? 10.899 -8.838 -8.693 1.00 92.69 79 VAL A N 1
ATOM 635 C CA . VAL A 1 79 ? 10.090 -9.974 -8.216 1.00 92.69 79 VAL A CA 1
ATOM 636 C C . VAL A 1 79 ? 10.215 -10.155 -6.701 1.00 92.69 79 VAL A C 1
ATOM 638 O O . VAL A 1 79 ? 9.200 -10.337 -6.030 1.00 92.69 79 VAL A O 1
ATOM 641 N N . ILE A 1 80 ? 11.422 -10.045 -6.133 1.00 94.62 80 ILE A N 1
ATOM 642 C CA . ILE A 1 80 ? 11.623 -10.102 -4.673 1.00 94.62 80 ILE A CA 1
ATOM 643 C C . ILE A 1 80 ? 10.842 -8.977 -3.976 1.00 94.62 80 ILE A C 1
ATOM 645 O O . ILE A 1 80 ? 10.144 -9.229 -2.992 1.00 94.62 80 ILE A O 1
ATOM 649 N N . LEU A 1 81 ? 10.896 -7.752 -4.510 1.00 92.69 81 LEU A N 1
ATOM 650 C CA . LEU A 1 81 ? 10.144 -6.610 -3.986 1.00 92.69 81 LEU A CA 1
ATOM 651 C C . LEU A 1 81 ? 8.628 -6.856 -4.029 1.00 92.69 81 LEU A C 1
ATOM 653 O O . LEU A 1 81 ? 7.933 -6.568 -3.052 1.00 92.69 81 LEU A O 1
ATOM 657 N N . LEU A 1 82 ? 8.122 -7.428 -5.126 1.00 92.25 82 LEU A N 1
ATOM 658 C CA . LEU A 1 82 ? 6.711 -7.788 -5.274 1.00 92.25 82 LEU A CA 1
ATOM 659 C C . LEU A 1 82 ? 6.290 -8.819 -4.219 1.00 92.25 82 LEU A C 1
ATOM 661 O O . LEU A 1 82 ? 5.252 -8.640 -3.580 1.00 92.25 82 LEU A O 1
ATOM 665 N N . ILE A 1 83 ? 7.101 -9.856 -3.981 1.00 95.38 83 ILE A N 1
ATOM 666 C CA . ILE A 1 83 ? 6.827 -10.888 -2.965 1.00 95.38 83 ILE A CA 1
ATOM 667 C C . ILE A 1 83 ? 6.772 -10.273 -1.560 1.00 95.38 83 ILE A C 1
ATOM 669 O O . ILE A 1 83 ? 5.847 -10.568 -0.799 1.00 95.38 83 ILE A O 1
ATOM 673 N N . ILE A 1 84 ? 7.716 -9.388 -1.221 1.00 96.00 84 ILE A N 1
ATOM 674 C CA . ILE A 1 84 ? 7.743 -8.700 0.080 1.00 96.00 84 ILE A CA 1
ATOM 675 C C . ILE A 1 84 ? 6.504 -7.810 0.245 1.00 96.00 84 ILE A C 1
ATOM 677 O O . ILE A 1 84 ? 5.808 -7.908 1.256 1.00 96.00 84 ILE A O 1
ATOM 681 N N . CYS A 1 85 ? 6.183 -6.983 -0.755 1.00 93.62 85 CYS A N 1
ATOM 682 C CA . CYS A 1 85 ? 5.012 -6.102 -0.733 1.00 93.62 85 C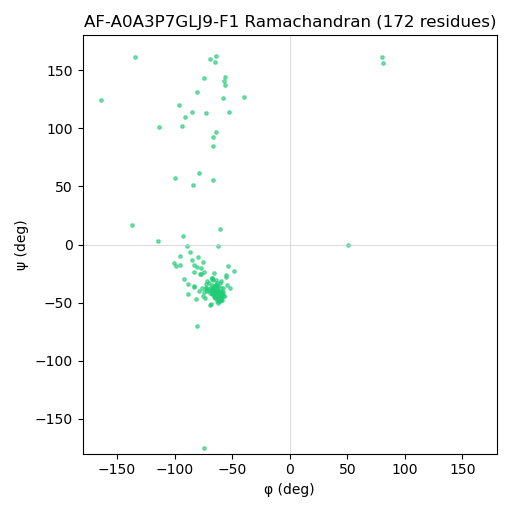YS A CA 1
ATOM 683 C C . CYS A 1 85 ? 3.702 -6.896 -0.601 1.00 93.62 85 CYS A C 1
ATOM 685 O O . CYS A 1 85 ? 2.860 -6.578 0.240 1.00 93.62 85 CYS A O 1
ATOM 687 N N . THR A 1 86 ? 3.570 -7.985 -1.361 1.00 94.25 86 THR A N 1
ATOM 688 C CA . THR A 1 86 ? 2.398 -8.871 -1.300 1.00 94.25 86 THR A CA 1
ATOM 689 C C . THR A 1 86 ? 2.287 -9.543 0.066 1.00 94.25 86 THR A C 1
ATOM 691 O O . THR A 1 86 ? 1.195 -9.623 0.620 1.00 94.25 86 THR A O 1
ATOM 694 N N . SER A 1 87 ? 3.405 -9.960 0.664 1.00 97.38 87 SER A N 1
ATOM 695 C CA . SER A 1 87 ? 3.414 -10.539 2.014 1.00 97.38 87 SER A CA 1
ATOM 696 C C . SER A 1 87 ? 2.940 -9.530 3.068 1.00 97.38 87 SER A C 1
ATOM 698 O O . SER A 1 87 ? 2.113 -9.873 3.909 1.00 97.38 87 SER A O 1
ATOM 700 N N . LEU A 1 88 ? 3.388 -8.270 2.994 1.00 97.19 88 LEU A N 1
ATOM 701 C CA . LEU A 1 88 ? 2.928 -7.196 3.888 1.00 97.19 88 LEU A CA 1
ATOM 702 C C . LEU A 1 88 ? 1.425 -6.912 3.733 1.00 97.19 88 LEU A C 1
ATOM 704 O O . LEU A 1 88 ? 0.719 -6.732 4.732 1.00 97.19 88 LEU A O 1
ATOM 708 N N . ALA A 1 89 ? 0.922 -6.919 2.495 1.00 94.38 89 ALA A N 1
ATOM 709 C CA . ALA A 1 89 ? -0.501 -6.757 2.213 1.00 94.38 89 ALA A CA 1
ATOM 710 C C . ALA A 1 89 ? -1.320 -7.932 2.773 1.00 9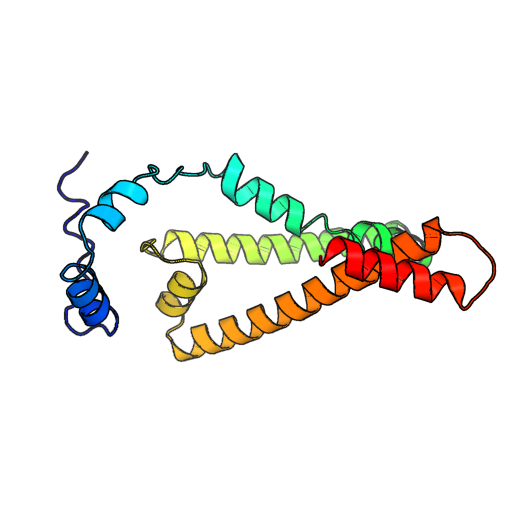4.38 89 ALA A C 1
ATOM 712 O O . ALA A 1 89 ? -2.324 -7.712 3.450 1.00 94.38 89 ALA A O 1
ATOM 713 N N . LEU A 1 90 ? -0.860 -9.171 2.574 1.00 96.50 90 LEU A N 1
ATOM 714 C CA . LEU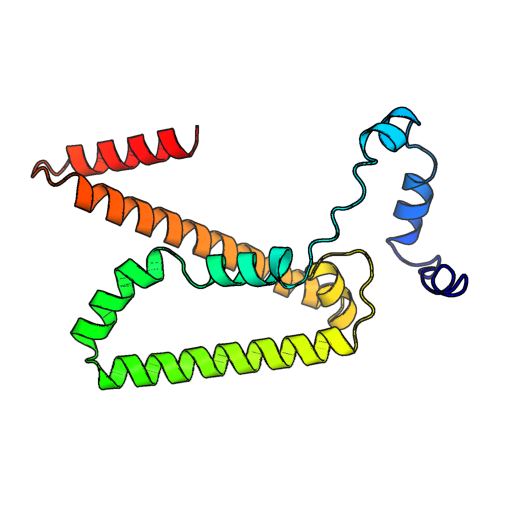 A 1 90 ? -1.507 -10.368 3.115 1.00 96.50 90 LEU A CA 1
ATOM 715 C C . LEU A 1 90 ? -1.546 -10.357 4.645 1.00 96.50 90 LEU A C 1
ATOM 717 O O . LEU A 1 90 ? -2.602 -10.623 5.211 1.00 96.50 90 LEU A O 1
ATOM 721 N N . ILE A 1 91 ? -0.446 -10.005 5.318 1.00 97.50 91 ILE A N 1
ATOM 722 C CA . ILE A 1 91 ? -0.401 -9.897 6.788 1.00 97.50 91 ILE A CA 1
ATOM 723 C C . ILE A 1 91 ? -1.418 -8.859 7.285 1.00 97.50 91 ILE A C 1
ATOM 725 O O . ILE A 1 91 ? -2.155 -9.117 8.238 1.00 97.50 91 ILE A O 1
ATOM 729 N N . SER A 1 92 ? -1.507 -7.710 6.611 1.00 94.06 92 SER A N 1
ATOM 730 C CA . SER A 1 92 ? -2.465 -6.649 6.951 1.00 94.06 92 SER A CA 1
ATOM 731 C C . SER A 1 92 ? -3.916 -7.106 6.774 1.00 94.06 92 SER A C 1
ATOM 733 O O . SER A 1 92 ? -4.743 -6.900 7.662 1.00 94.06 92 SER A O 1
ATOM 735 N N . VAL A 1 93 ? -4.223 -7.780 5.662 1.00 94.38 93 VAL A N 1
ATOM 736 C CA . VAL A 1 93 ? -5.565 -8.312 5.382 1.00 94.38 93 VAL A CA 1
ATOM 737 C C . VAL A 1 93 ? -5.935 -9.428 6.361 1.00 94.38 93 VAL A C 1
ATOM 739 O O . VAL A 1 93 ? -7.041 -9.416 6.893 1.00 94.38 93 VAL A O 1
ATOM 742 N N . PHE A 1 94 ? -5.019 -10.351 6.671 1.00 95.25 94 PHE A N 1
ATOM 743 C CA . PHE A 1 94 ? -5.252 -11.390 7.680 1.00 95.25 94 PHE A CA 1
ATOM 744 C C . PHE A 1 94 ? -5.532 -10.797 9.066 1.00 95.25 94 PHE A C 1
ATOM 746 O O . PHE A 1 94 ? -6.439 -11.262 9.757 1.00 95.25 94 PHE A O 1
ATOM 753 N N . SER A 1 95 ? -4.805 -9.743 9.450 1.00 93.69 95 SER A N 1
ATOM 754 C CA . SER A 1 95 ? -5.064 -9.000 10.688 1.00 93.69 95 SER A CA 1
ATOM 755 C C . SER A 1 95 ? -6.467 -8.381 10.686 1.00 93.69 95 SER A C 1
ATOM 757 O O . SER A 1 95 ? -7.244 -8.589 11.620 1.00 93.69 95 SER A O 1
ATOM 759 N N . ALA A 1 96 ? -6.841 -7.704 9.595 1.00 90.94 96 ALA A N 1
ATOM 760 C CA . ALA A 1 96 ? -8.164 -7.108 9.440 1.00 90.94 96 ALA A CA 1
ATOM 761 C C . ALA A 1 96 ? -9.296 -8.150 9.490 1.00 90.94 96 ALA A C 1
ATOM 763 O O . ALA A 1 96 ? -10.300 -7.918 10.156 1.00 90.94 96 ALA A O 1
ATOM 764 N N . ILE A 1 97 ? -9.136 -9.320 8.862 1.00 91.56 97 ILE A N 1
ATOM 765 C CA . ILE A 1 97 ? -10.131 -10.404 8.922 1.00 91.56 97 ILE A CA 1
ATOM 766 C C . ILE A 1 97 ? -10.322 -10.887 10.366 1.00 91.56 97 ILE A C 1
ATOM 768 O O . ILE A 1 97 ? -11.461 -11.039 10.809 1.00 91.56 97 ILE A O 1
ATOM 772 N N . GLY A 1 98 ? -9.233 -11.080 11.118 1.00 90.44 98 GLY A N 1
ATOM 773 C CA . GLY A 1 98 ? -9.301 -11.501 12.522 1.00 90.44 98 GLY A CA 1
ATOM 774 C C . GLY A 1 98 ? -10.001 -10.483 13.429 1.00 90.44 98 GLY A C 1
ATOM 775 O O . GLY A 1 98 ? -10.696 -10.869 14.371 1.00 90.44 98 GLY A O 1
ATOM 776 N N . ILE A 1 99 ? -9.865 -9.191 13.119 1.00 87.62 99 ILE A N 1
ATOM 777 C CA . ILE A 1 99 ? -10.606 -8.106 13.769 1.00 87.62 99 ILE A CA 1
ATOM 778 C C . ILE A 1 99 ? -12.090 -8.178 13.381 1.00 87.62 99 ILE A C 1
ATOM 780 O O . ILE A 1 99 ? -12.949 -8.248 14.260 1.00 87.62 99 ILE A O 1
ATOM 784 N N . CYS A 1 100 ? -12.402 -8.236 12.083 1.00 85.12 100 CYS A N 1
ATOM 785 C CA . CYS A 1 100 ? -13.775 -8.262 11.572 1.00 85.12 100 CYS A CA 1
ATOM 786 C C . CYS A 1 100 ? -14.583 -9.469 12.069 1.00 85.12 100 CYS A C 1
ATOM 788 O O . CYS A 1 100 ? -15.777 -9.333 12.303 1.00 85.12 100 CYS A O 1
ATOM 790 N N . GLN A 1 101 ? -13.950 -10.626 12.285 1.00 87.38 101 GLN A N 1
ATOM 791 C CA . GLN A 1 101 ? -14.612 -11.812 12.848 1.00 87.38 101 GLN A CA 1
ATOM 792 C C . GLN A 1 101 ? -15.072 -11.631 14.302 1.00 87.38 101 GLN A C 1
ATOM 794 O O . GLN A 1 101 ? -15.969 -12.343 14.748 1.00 87.38 101 GLN A O 1
ATOM 799 N N . ARG A 1 102 ? -14.450 -10.718 15.055 1.00 85.00 102 ARG A N 1
ATOM 800 C CA . ARG A 1 102 ? -14.787 -10.439 16.462 1.00 85.00 102 ARG A CA 1
ATOM 801 C C . ARG A 1 102 ? -15.6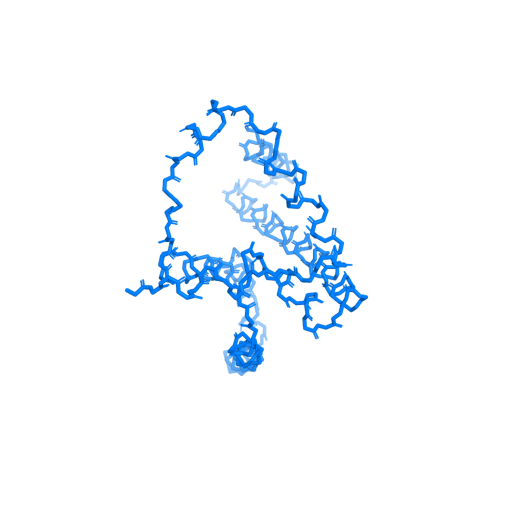79 -9.211 16.620 1.00 85.00 102 ARG A C 1
ATOM 803 O O . ARG A 1 102 ? -16.296 -9.046 17.666 1.00 85.00 102 ARG A O 1
ATOM 810 N N . CYS A 1 103 ? -15.729 -8.353 15.607 1.00 77.38 103 CYS A N 1
ATOM 811 C CA . CYS A 1 103 ? -16.535 -7.143 15.628 1.00 77.38 103 CYS A CA 1
ATOM 812 C C . CYS A 1 103 ? -17.989 -7.463 15.295 1.00 77.38 103 CYS A C 1
ATOM 814 O O . CYS A 1 103 ? -18.279 -8.088 14.276 1.00 77.38 103 CYS A O 1
ATOM 816 N N . GLN A 1 104 ? -18.916 -6.961 16.108 1.00 74.19 104 GLN A N 1
ATOM 817 C CA . GLN A 1 104 ? -20.308 -6.879 15.691 1.00 74.19 104 GLN A CA 1
ATOM 818 C C . GLN A 1 104 ? -20.413 -5.759 14.654 1.00 74.19 104 GLN A C 1
ATOM 820 O O . GLN A 1 104 ? -20.170 -4.590 14.953 1.00 74.19 104 GLN A O 1
ATOM 825 N N . ILE A 1 105 ? -20.711 -6.138 13.412 1.00 66.62 105 ILE A N 1
ATOM 826 C CA . ILE A 1 105 ? -20.988 -5.214 12.311 1.00 66.62 105 ILE A CA 1
ATOM 827 C C . ILE A 1 105 ? -22.286 -4.461 12.602 1.00 66.62 105 ILE A C 1
ATOM 829 O O . ILE A 1 105 ? -23.371 -4.842 12.172 1.00 66.62 105 ILE A O 1
ATOM 833 N N . GLN A 1 106 ? -22.161 -3.378 13.357 1.00 65.88 106 GLN A N 1
ATOM 834 C CA . GLN A 1 106 ? -23.187 -2.352 13.423 1.00 65.88 106 GLN A CA 1
ATOM 835 C C . GLN A 1 106 ? -23.311 -1.693 12.041 1.00 65.88 106 GLN A C 1
ATOM 837 O O . GLN A 1 106 ? -22.366 -1.730 11.253 1.00 65.88 106 GLN A O 1
ATOM 842 N N . SER A 1 107 ? -24.461 -1.081 11.745 1.00 63.06 107 SER A N 1
ATOM 843 C CA . SER A 1 107 ? -24.747 -0.344 10.500 1.00 63.06 107 SER A CA 1
ATOM 844 C C . SER A 1 107 ? -23.894 0.936 10.350 1.00 63.06 107 SER A C 1
ATOM 846 O O . SER A 1 107 ? -24.419 2.039 10.206 1.00 63.06 107 SER A O 1
ATOM 848 N N . GLY A 1 108 ? -22.572 0.800 10.408 1.00 71.31 108 GLY A N 1
ATOM 849 C CA . GLY A 1 108 ? -21.570 1.843 10.252 1.00 71.31 108 GLY A CA 1
ATOM 850 C C . GLY A 1 108 ? -20.443 1.379 9.327 1.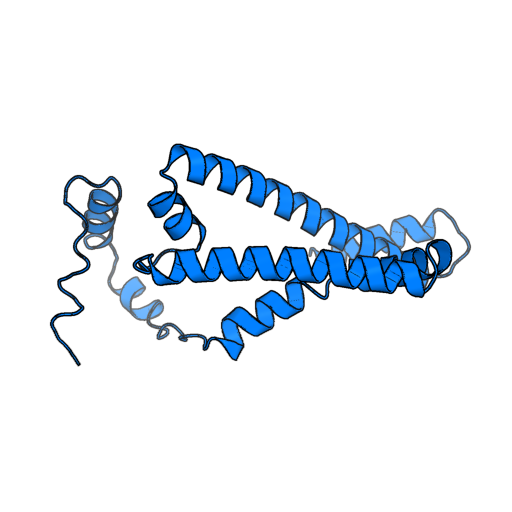00 71.31 108 GLY A C 1
ATOM 851 O O . GLY A 1 108 ? -20.273 0.193 9.053 1.00 71.31 108 GLY A O 1
ATOM 852 N N . GLY A 1 109 ? -19.674 2.333 8.804 1.00 78.69 109 GLY A N 1
ATOM 853 C CA . GLY A 1 109 ? -18.514 2.039 7.961 1.00 78.69 109 GLY A CA 1
ATOM 854 C C . GLY A 1 109 ? -17.307 1.518 8.751 1.00 78.69 109 GLY A C 1
ATOM 855 O O . GLY A 1 109 ? -17.337 1.365 9.971 1.00 78.69 109 GLY A O 1
ATOM 856 N N . ILE A 1 110 ? -16.187 1.329 8.051 1.00 82.38 110 ILE A N 1
ATOM 857 C CA . ILE A 1 110 ? -14.934 0.814 8.630 1.00 82.38 110 ILE A CA 1
ATOM 858 C C . ILE A 1 110 ? -14.437 1.692 9.790 1.00 82.38 110 ILE A C 1
ATOM 860 O O . ILE A 1 110 ? -13.975 1.163 10.793 1.00 82.38 110 ILE A O 1
ATOM 864 N N . TYR A 1 111 ? -14.578 3.020 9.711 1.00 83.44 111 TYR A N 1
ATOM 865 C CA . TYR A 1 111 ? -14.161 3.906 10.805 1.00 83.44 111 TYR A CA 1
ATOM 866 C C . TYR A 1 111 ? -14.964 3.703 12.087 1.00 83.44 111 TYR A C 1
ATOM 868 O O . TYR A 1 111 ? -14.384 3.794 13.163 1.00 83.44 111 TYR A O 1
ATOM 876 N N . PHE A 1 112 ? -16.266 3.416 11.978 1.00 82.12 112 PHE A N 1
ATOM 877 C CA . PHE A 1 112 ? -17.107 3.121 13.137 1.00 82.12 112 PHE A CA 1
ATOM 878 C C . PHE A 1 112 ? -16.682 1.800 13.784 1.00 82.12 112 PHE A C 1
ATOM 880 O O . PHE A 1 112 ? -16.541 1.712 14.999 1.00 82.12 112 PHE A O 1
ATOM 887 N N . LEU A 1 113 ? -16.380 0.789 12.965 1.00 84.69 113 LEU A N 1
ATOM 888 C CA . LEU A 1 113 ? -15.852 -0.486 13.447 1.00 84.69 113 LEU A CA 1
ATOM 889 C C . LEU A 1 113 ? -14.496 -0.304 14.146 1.00 84.69 113 LEU A C 1
ATOM 891 O O . LEU A 1 113 ? -14.285 -0.834 15.234 1.00 84.69 113 LEU A O 1
ATOM 895 N N . VAL A 1 114 ? -13.591 0.480 13.555 1.00 84.25 114 VAL A N 1
ATOM 896 C CA . VAL A 1 114 ? -12.245 0.729 14.092 1.00 84.25 114 VAL A CA 1
ATOM 897 C C . VAL A 1 114 ? -12.285 1.565 15.376 1.00 84.25 114 VAL A C 1
ATOM 899 O O . VAL A 1 114 ? -11.563 1.259 16.326 1.00 84.25 114 VAL A O 1
ATOM 902 N N . SER A 1 115 ? -13.131 2.596 15.446 1.00 84.38 115 SER A N 1
ATOM 903 C CA . SER A 1 115 ? -13.287 3.402 16.661 1.00 84.38 115 SER A CA 1
ATOM 904 C C . SER A 1 115 ? -13.934 2.614 17.801 1.00 84.38 115 SER A C 1
ATOM 906 O O . SER A 1 115 ? -13.602 2.863 18.960 1.00 84.38 115 SER A O 1
ATOM 908 N N . HIS A 1 116 ? -14.779 1.627 17.486 1.00 82.94 116 HIS A N 1
ATOM 909 C CA . HIS A 1 116 ? -15.371 0.731 18.476 1.00 82.94 116 HIS A CA 1
ATOM 910 C C . HIS A 1 116 ? -14.328 -0.199 19.123 1.00 82.94 116 HIS A C 1
ATOM 912 O O . HIS A 1 116 ? -14.342 -0.375 20.338 1.00 82.94 116 HIS A O 1
ATOM 918 N N . ILE A 1 117 ? -13.382 -0.747 18.348 1.00 86.38 117 ILE A N 1
ATOM 919 C CA . ILE A 1 117 ? -12.359 -1.675 18.873 1.00 86.38 117 ILE A CA 1
ATOM 920 C C . ILE A 1 117 ? -11.139 -0.994 19.507 1.00 86.38 117 ILE A C 1
ATOM 922 O O . ILE A 1 117 ? -10.580 -1.523 20.463 1.00 86.38 117 ILE A O 1
ATOM 926 N N . LEU A 1 118 ? -10.684 0.143 18.965 1.00 85.50 118 LEU A N 1
ATOM 927 C CA . LEU A 1 118 ? -9.476 0.839 19.431 1.00 85.50 118 LEU A CA 1
ATOM 928 C C . LEU A 1 118 ? -9.803 1.953 20.438 1.00 85.50 118 LEU A C 1
ATOM 930 O O . LEU A 1 118 ? -8.899 2.519 21.051 1.00 85.50 118 LEU A O 1
ATOM 934 N N . GLY A 1 119 ? -11.085 2.287 20.602 1.00 84.25 119 GLY A N 1
ATOM 935 C CA . GLY A 1 119 ? -11.545 3.463 21.329 1.00 84.25 119 GLY A CA 1
ATOM 936 C C . GLY A 1 119 ? -11.473 4.738 20.481 1.00 84.25 119 GLY A C 1
ATOM 937 O O . GLY A 1 119 ? -10.688 4.854 19.535 1.00 84.25 119 GLY A O 1
ATOM 938 N N . GLY A 1 120 ? -12.286 5.736 20.839 1.00 83.94 120 GLY A N 1
ATOM 939 C CA . GLY A 1 120 ? -12.429 6.973 20.059 1.00 83.94 120 GLY A CA 1
ATOM 940 C C . GLY A 1 120 ? -11.129 7.769 19.875 1.00 83.94 120 GLY A C 1
ATOM 941 O O . GLY A 1 120 ? -10.934 8.378 18.827 1.00 83.94 120 GLY A O 1
ATOM 942 N N . GLN A 1 121 ? -10.207 7.725 20.846 1.00 91.69 121 GLN A N 1
ATOM 943 C CA . GLN A 1 121 ? -8.933 8.457 20.779 1.00 91.69 121 GLN A CA 1
ATOM 944 C C . GLN A 1 121 ? -7.998 7.901 19.695 1.00 91.69 121 GLN A C 1
ATOM 946 O O . GLN A 1 121 ? -7.514 8.647 18.843 1.00 91.69 121 GLN A O 1
ATOM 951 N N . ILE A 1 122 ? -7.769 6.585 19.698 1.00 90.19 122 ILE A N 1
ATOM 952 C CA . ILE A 1 122 ? -6.894 5.926 18.719 1.00 90.19 122 ILE A CA 1
ATOM 953 C C . ILE A 1 122 ? -7.604 5.839 17.364 1.00 90.19 122 ILE A C 1
ATOM 955 O O . ILE A 1 122 ? -6.990 6.120 16.335 1.00 90.19 122 ILE A O 1
ATOM 959 N N . GLY A 1 123 ? -8.904 5.525 17.354 1.00 88.56 123 GLY A N 1
ATOM 960 C CA . GLY A 1 123 ? -9.710 5.481 16.133 1.00 88.56 123 GLY A CA 1
ATOM 961 C C . GLY A 1 123 ? -9.722 6.815 15.381 1.00 88.56 123 GLY A C 1
ATOM 962 O O . GLY A 1 123 ? -9.560 6.826 14.162 1.00 88.56 123 GLY A O 1
ATOM 963 N N . GLY A 1 124 ? -9.821 7.941 16.098 1.00 88.75 124 GLY A N 1
ATOM 964 C CA . GLY A 1 124 ? -9.733 9.278 15.506 1.00 88.75 124 GLY A CA 1
ATOM 965 C C . GLY A 1 124 ? -8.359 9.577 14.897 1.00 88.75 124 GLY A C 1
ATOM 966 O O . GLY A 1 124 ? -8.280 10.064 13.770 1.00 88.75 124 GLY A O 1
ATOM 967 N N . ALA A 1 125 ? -7.272 9.231 15.596 1.00 93.50 125 ALA A N 1
ATOM 968 C CA . ALA A 1 125 ? -5.909 9.440 15.099 1.00 93.50 125 ALA A CA 1
ATOM 969 C C . ALA A 1 125 ? -5.597 8.588 13.854 1.00 93.50 125 ALA A C 1
ATOM 971 O O . ALA A 1 125 ? -5.070 9.105 12.866 1.00 93.50 125 ALA A O 1
ATOM 972 N N . VAL A 1 126 ? -5.966 7.301 13.869 1.00 92.75 126 VAL A N 1
ATOM 973 C CA . VAL A 1 126 ? -5.825 6.400 12.712 1.00 92.75 126 VAL A CA 1
ATOM 974 C C . VAL A 1 126 ? -6.681 6.889 11.542 1.00 92.75 126 VAL A C 1
ATOM 976 O O . VAL A 1 126 ? -6.215 6.893 10.403 1.00 92.75 126 VAL A O 1
ATOM 979 N N . GLY A 1 127 ? -7.900 7.362 11.817 1.00 91.00 127 GLY A N 1
ATOM 980 C CA . GLY A 1 127 ? -8.782 7.931 10.803 1.00 91.00 127 GLY A CA 1
ATOM 981 C C . GLY A 1 127 ? -8.193 9.170 10.126 1.00 91.00 127 GLY A C 1
ATOM 982 O O . GLY A 1 127 ? -8.212 9.264 8.900 1.00 91.00 127 GLY A O 1
ATOM 983 N N . LEU A 1 128 ? -7.595 10.078 10.903 1.00 93.50 128 LEU A N 1
ATOM 984 C CA . LEU A 1 128 ? -6.931 11.273 10.376 1.00 93.50 128 LEU A CA 1
ATOM 985 C C . LEU A 1 128 ? -5.701 10.920 9.525 1.00 93.50 128 LEU A C 1
ATOM 987 O O . LEU A 1 128 ? -5.524 11.472 8.437 1.00 93.50 128 LEU A O 1
ATOM 991 N N . MET A 1 129 ? -4.879 9.969 9.987 1.00 95.81 129 MET A N 1
ATOM 992 C CA . MET A 1 129 ? -3.727 9.460 9.230 1.00 95.81 129 MET A CA 1
ATOM 993 C C . MET A 1 129 ? -4.157 8.839 7.899 1.00 95.81 129 MET A C 1
ATOM 995 O O . MET A 1 129 ? -3.554 9.119 6.863 1.00 95.81 129 MET A O 1
ATOM 999 N N . TYR A 1 130 ? -5.226 8.039 7.905 1.00 92.75 130 TYR A N 1
ATOM 1000 C CA . TYR A 1 130 ? -5.757 7.435 6.688 1.00 92.75 130 TYR A CA 1
ATOM 1001 C C . TYR A 1 130 ? -6.352 8.483 5.735 1.00 92.75 130 TYR A C 1
ATOM 1003 O O . TYR A 1 130 ? -6.080 8.429 4.539 1.00 92.75 130 TYR A O 1
ATOM 1011 N N . ALA A 1 131 ? -7.096 9.475 6.236 1.00 94.25 131 ALA A N 1
ATOM 1012 C CA . ALA A 1 131 ? -7.633 10.557 5.406 1.00 94.25 131 ALA A CA 1
ATOM 1013 C C . ALA A 1 131 ? -6.517 11.358 4.710 1.00 94.25 131 ALA A C 1
ATOM 1015 O O . ALA A 1 131 ? -6.605 11.645 3.514 1.00 94.25 131 ALA A O 1
ATOM 1016 N N . PHE A 1 132 ? -5.434 11.663 5.432 1.00 96.81 132 PHE A N 1
ATOM 1017 C CA . PHE A 1 132 ? -4.254 12.302 4.851 1.00 96.81 132 PHE A CA 1
ATOM 1018 C C . PHE A 1 132 ? -3.559 11.397 3.821 1.00 96.81 132 PHE A C 1
ATOM 1020 O O . PHE A 1 132 ? -3.230 11.852 2.726 1.00 96.81 132 PHE A O 1
ATOM 1027 N N . GLY A 1 133 ? -3.401 10.105 4.128 1.00 95.06 133 GLY A N 1
ATOM 1028 C CA . GLY A 1 133 ? -2.851 9.114 3.200 1.00 95.06 133 GLY A CA 1
ATOM 1029 C C . GLY A 1 133 ? -3.642 9.024 1.892 1.00 95.06 133 GLY A C 1
ATOM 1030 O O . GLY A 1 133 ? -3.046 9.053 0.816 1.00 95.06 133 GLY A O 1
ATOM 1031 N N . GLN A 1 134 ? -4.976 9.016 1.972 1.00 93.56 134 GLN A N 1
ATOM 1032 C CA . GLN A 1 134 ? -5.843 9.012 0.792 1.00 93.56 134 GLN A CA 1
ATOM 1033 C C . GLN A 1 134 ? -5.753 10.314 -0.007 1.00 93.56 134 GLN A C 1
ATOM 1035 O O . GLN A 1 134 ? -5.747 10.264 -1.234 1.00 93.56 134 GLN A O 1
ATOM 1040 N N . SER A 1 135 ? -5.605 11.469 0.648 1.00 95.81 135 SER A N 1
ATOM 1041 C CA . SER A 1 135 ? -5.365 12.744 -0.045 1.00 95.81 135 SER A CA 1
ATOM 1042 C C . SER A 1 135 ? -4.077 12.706 -0.883 1.00 95.81 135 SER A C 1
ATOM 1044 O O . SER A 1 135 ? -4.083 13.049 -2.068 1.00 95.81 135 SER A O 1
ATOM 1046 N N . VAL A 1 136 ? -2.981 12.194 -0.308 1.00 95.06 136 VAL A N 1
ATOM 1047 C CA . VAL A 1 136 ? -1.705 12.025 -1.026 1.00 95.06 136 VAL A CA 1
ATOM 1048 C C . VAL A 1 136 ? -1.826 10.989 -2.149 1.00 95.06 136 VAL A C 1
ATOM 1050 O O . VAL A 1 136 ? -1.303 11.210 -3.242 1.00 95.06 136 VAL A O 1
ATOM 1053 N N . ALA A 1 137 ? -2.538 9.882 -1.922 1.00 91.69 137 ALA A N 1
ATOM 1054 C CA . ALA A 1 137 ? -2.777 8.869 -2.948 1.00 91.69 137 ALA A CA 1
ATOM 1055 C C . ALA A 1 137 ? -3.533 9.448 -4.156 1.00 91.69 137 ALA A C 1
ATOM 1057 O O . ALA A 1 137 ? -3.112 9.240 -5.295 1.00 91.69 137 ALA A O 1
ATOM 1058 N N . ILE A 1 138 ? -4.586 10.238 -3.921 1.00 91.38 138 ILE A N 1
ATOM 1059 C CA . ILE A 1 138 ? -5.338 10.926 -4.982 1.00 91.38 138 ILE A CA 1
ATOM 1060 C C . ILE A 1 138 ? -4.423 11.893 -5.746 1.00 91.38 138 ILE A C 1
ATOM 1062 O O . ILE A 1 138 ? -4.419 11.881 -6.978 1.00 91.38 138 ILE A O 1
ATOM 1066 N N . ALA A 1 139 ? -3.586 12.670 -5.049 1.00 91.62 139 ALA A N 1
ATOM 1067 C CA . ALA A 1 139 ? -2.625 13.566 -5.693 1.00 91.62 139 ALA A CA 1
ATOM 1068 C C . ALA A 1 139 ? -1.647 12.812 -6.617 1.00 91.62 139 ALA A C 1
ATOM 1070 O O . ALA A 1 139 ? -1.379 13.263 -7.731 1.00 91.62 139 ALA A O 1
ATOM 1071 N N . LEU A 1 140 ? -1.155 11.638 -6.203 1.00 90.25 140 LEU A N 1
ATOM 1072 C CA . LEU A 1 140 ? -0.279 10.799 -7.032 1.00 90.25 140 LEU A CA 1
ATOM 1073 C C . LEU A 1 140 ? -0.983 10.255 -8.279 1.00 90.25 140 LEU A C 1
ATOM 1075 O O . LEU A 1 140 ? -0.365 10.195 -9.343 1.00 90.25 140 LEU A O 1
ATOM 1079 N N . VAL A 1 141 ? -2.261 9.881 -8.174 1.00 87.38 141 VAL A N 1
ATOM 1080 C CA . VAL A 1 141 ? -3.051 9.443 -9.335 1.00 87.38 141 VAL A CA 1
ATOM 1081 C C . VAL A 1 141 ? -3.242 10.595 -10.325 1.00 87.38 141 VAL A C 1
ATOM 1083 O O . VAL A 1 141 ? -3.046 10.391 -11.522 1.00 87.38 141 VAL A O 1
ATOM 1086 N N . VAL A 1 142 ? -3.537 11.810 -9.846 1.00 87.50 142 VAL A N 1
ATOM 1087 C CA . VAL A 1 142 ? -3.662 13.010 -10.697 1.00 87.50 142 VAL A CA 1
ATOM 1088 C C . VAL A 1 142 ? -2.341 13.337 -11.399 1.00 87.50 142 VAL A C 1
ATOM 1090 O O . VAL A 1 142 ? -2.339 13.623 -12.595 1.00 87.50 142 VAL A O 1
ATOM 1093 N N . ILE A 1 143 ? -1.210 13.246 -10.693 1.00 86.50 143 ILE A N 1
ATOM 1094 C CA . ILE A 1 143 ? 0.120 13.456 -11.287 1.00 86.50 143 ILE A CA 1
ATOM 1095 C C . ILE A 1 143 ? 0.412 12.399 -12.361 1.00 86.50 143 ILE A C 1
ATOM 1097 O O . ILE A 1 143 ? 0.842 12.758 -13.454 1.00 86.50 143 ILE A O 1
ATOM 1101 N N . GLY A 1 144 ? 0.137 11.117 -12.092 1.00 86.25 144 GLY A N 1
ATOM 1102 C CA . GLY A 1 144 ? 0.334 10.042 -13.072 1.00 86.25 144 GLY A CA 1
ATOM 1103 C C . GLY A 1 144 ? -0.560 10.191 -14.310 1.00 86.25 144 GLY A C 1
ATOM 1104 O O . GLY A 1 144 ? -0.118 9.962 -15.438 1.00 86.25 144 GLY A O 1
ATOM 1105 N N . PHE A 1 145 ? -1.801 10.645 -14.125 1.00 83.31 145 PHE A N 1
ATOM 1106 C CA . PHE A 1 145 ? -2.675 11.008 -15.240 1.00 83.31 145 PHE A CA 1
ATOM 1107 C C . PHE A 1 145 ? -2.091 12.175 -16.051 1.00 83.31 145 PHE A C 1
ATOM 1109 O O . PHE A 1 145 ? -2.003 12.083 -17.274 1.00 83.31 145 PHE A O 1
ATOM 1116 N N . GLY A 1 146 ? -1.611 13.228 -15.382 1.00 81.25 146 GLY A N 1
ATOM 1117 C CA . GLY A 1 146 ? -0.949 14.364 -16.027 1.00 81.25 146 GLY A CA 1
ATOM 1118 C C . GLY A 1 146 ? 0.295 13.974 -16.836 1.00 81.25 146 GLY A C 1
ATOM 1119 O O . GLY A 1 146 ? 0.458 14.448 -17.959 1.00 81.25 146 GLY A O 1
ATOM 1120 N N . GLU A 1 147 ? 1.136 13.078 -16.311 1.00 81.06 147 GLU A N 1
ATOM 1121 C CA . GLU A 1 147 ? 2.312 12.540 -17.015 1.00 81.06 147 GLU A CA 1
ATOM 1122 C C . GLU A 1 147 ? 1.903 11.738 -18.258 1.00 81.06 147 GLU A C 1
ATOM 1124 O O . GLU A 1 147 ? 2.423 11.978 -19.347 1.00 81.06 147 GLU A O 1
ATOM 1129 N N . SER A 1 148 ? 0.895 10.869 -18.125 1.00 82.44 148 SER A N 1
ATOM 1130 C CA . SER A 1 148 ? 0.366 10.079 -19.245 1.00 82.44 148 SER A CA 1
ATOM 1131 C C . SER A 1 148 ? -0.179 10.973 -20.364 1.00 82.44 148 SER A C 1
ATOM 1133 O O . SER A 1 148 ? 0.156 10.779 -21.533 1.00 82.44 148 SER A O 1
ATOM 1135 N N . VAL A 1 149 ? -0.983 11.987 -20.021 1.00 78.00 149 VAL A N 1
ATOM 1136 C CA . VAL A 1 149 ? -1.551 12.940 -20.992 1.00 78.00 149 VAL A CA 1
ATOM 1137 C C . VAL A 1 149 ? -0.451 13.761 -21.674 1.00 78.00 149 VAL A C 1
ATOM 1139 O O . VAL A 1 149 ? -0.503 13.959 -22.888 1.00 78.00 149 VAL A O 1
ATOM 1142 N N . ALA A 1 150 ? 0.568 14.200 -20.928 1.00 72.56 150 ALA A N 1
ATOM 1143 C CA . ALA A 1 150 ? 1.699 14.936 -21.491 1.00 72.56 150 ALA A CA 1
ATOM 1144 C C . ALA A 1 150 ? 2.509 14.085 -22.485 1.00 72.56 150 ALA A C 1
ATOM 1146 O O . ALA A 1 150 ? 2.880 14.583 -23.549 1.00 72.56 150 ALA A O 1
ATOM 1147 N N . SER A 1 151 ? 2.731 12.798 -22.190 1.00 76.44 151 SER A N 1
ATOM 1148 C CA . SER A 1 151 ? 3.389 11.871 -23.122 1.00 76.44 151 SER A CA 1
ATOM 1149 C C . SER A 1 151 ? 2.584 11.648 -24.406 1.00 76.44 151 SER A C 1
ATOM 1151 O O . SER A 1 151 ? 3.180 11.539 -25.476 1.00 76.44 151 SER A O 1
ATOM 1153 N N . PHE A 1 152 ? 1.248 11.631 -24.333 1.00 76.31 152 PHE A N 1
ATOM 1154 C CA . PHE A 1 152 ? 0.386 11.488 -25.515 1.00 76.31 152 PHE A CA 1
ATOM 1155 C C . PHE A 1 152 ? 0.458 12.684 -26.474 1.00 76.31 152 PHE A C 1
ATOM 1157 O O . PHE A 1 152 ? 0.288 12.505 -27.679 1.00 76.31 152 PHE A O 1
ATOM 1164 N N . PHE A 1 153 ? 0.706 13.896 -25.969 1.00 67.06 153 PHE A N 1
ATOM 1165 C CA . PHE A 1 153 ? 0.643 15.110 -26.786 1.00 67.06 153 PHE A CA 1
ATOM 1166 C C . PHE A 1 153 ? 1.935 15.480 -27.529 1.00 67.06 153 PHE A C 1
ATOM 1168 O O . PHE A 1 153 ? 1.868 16.385 -28.355 1.00 67.06 153 PHE A O 1
ATOM 1175 N N . GLY A 1 154 ? 3.065 14.786 -27.311 1.00 63.75 154 GLY A N 1
ATOM 1176 C CA . GLY A 1 154 ? 4.188 14.588 -28.261 1.00 63.75 154 GLY A CA 1
ATOM 1177 C C . GLY A 1 154 ? 4.848 15.779 -28.996 1.00 63.75 154 GLY A C 1
ATOM 1178 O O . GLY A 1 154 ? 5.771 15.567 -29.771 1.00 63.75 154 GLY A O 1
ATOM 1179 N N . ASN A 1 155 ? 4.411 17.018 -28.789 1.00 55.06 155 ASN A N 1
ATOM 1180 C CA . ASN A 1 155 ? 4.810 18.214 -29.521 1.00 55.06 155 ASN A CA 1
ATOM 1181 C C .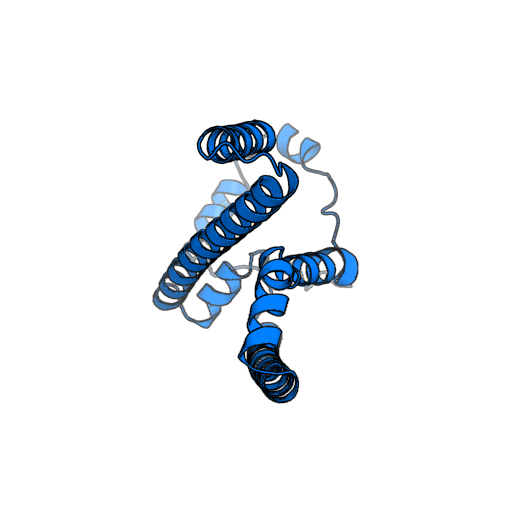 ASN A 1 155 ? 5.930 18.989 -28.805 1.00 55.06 155 ASN A C 1
ATOM 1183 O O . ASN A 1 155 ? 5.716 19.481 -27.708 1.00 55.06 155 ASN A O 1
ATOM 1187 N N . GLU A 1 156 ? 7.095 19.170 -29.425 1.00 58.25 156 GLU A N 1
ATOM 1188 C CA . GLU A 1 156 ? 8.350 19.705 -28.848 1.00 58.25 156 GLU A CA 1
ATOM 1189 C C . GLU A 1 156 ? 8.321 21.150 -28.279 1.00 58.25 156 GLU A C 1
ATOM 1191 O O . GLU A 1 156 ? 9.356 21.724 -27.942 1.00 58.25 156 GLU A O 1
ATOM 1196 N N . ASN A 1 157 ? 7.145 21.745 -28.077 1.00 53.88 157 ASN A N 1
ATOM 1197 C CA . ASN A 1 157 ? 6.980 23.051 -27.451 1.00 53.88 157 ASN A CA 1
ATOM 1198 C C . ASN A 1 157 ? 6.732 22.913 -25.937 1.00 53.88 157 ASN A C 1
ATOM 1200 O O . ASN A 1 157 ? 5.607 22.676 -25.491 1.00 53.88 157 ASN A O 1
ATOM 1204 N N . SER A 1 158 ? 7.770 23.159 -25.128 1.00 62.88 158 SER A N 1
ATOM 1205 C CA . SER A 1 158 ? 7.770 23.080 -23.648 1.00 62.88 158 SER A CA 1
ATOM 1206 C C . SER A 1 158 ? 6.616 23.798 -22.921 1.00 62.88 158 SER A C 1
ATOM 1208 O O . SER A 1 158 ? 6.307 23.460 -21.777 1.00 62.88 158 SER A O 1
ATOM 1210 N N . PHE A 1 159 ? 5.977 24.789 -23.550 1.00 58.66 159 PHE A N 1
ATOM 1211 C CA . PHE A 1 159 ? 4.829 25.509 -22.986 1.00 58.66 159 PHE A CA 1
ATOM 1212 C C . PHE A 1 159 ? 3.477 24.857 -23.312 1.00 58.66 159 PHE A C 1
ATOM 1214 O O . PHE A 1 159 ? 2.578 24.866 -22.471 1.00 58.66 159 PHE A O 1
ATOM 1221 N N . THR A 1 160 ? 3.329 24.252 -24.493 1.00 56.69 160 THR A N 1
ATOM 1222 C CA . THR A 1 160 ? 2.055 23.680 -24.960 1.00 56.69 160 THR A CA 1
ATOM 1223 C C . THR A 1 160 ? 1.704 22.393 -24.210 1.00 56.69 160 THR A C 1
ATOM 1225 O O . THR A 1 160 ? 0.541 22.189 -23.867 1.00 56.69 160 THR A O 1
ATOM 1228 N N . HIS A 1 161 ? 2.712 21.598 -23.833 1.00 57.16 161 HIS A N 1
ATOM 1229 C CA . HIS A 1 161 ? 2.561 20.396 -22.997 1.00 57.16 161 HIS A CA 1
ATOM 1230 C C . HIS A 1 161 ? 1.902 20.664 -21.649 1.00 57.16 161 HIS A C 1
ATOM 1232 O O . HIS A 1 161 ? 0.996 19.949 -21.227 1.00 57.16 161 HIS A O 1
ATOM 1238 N N . LYS A 1 162 ? 2.333 21.738 -20.981 1.00 60.94 162 LYS A N 1
ATOM 1239 C CA . LYS A 1 162 ? 1.815 22.119 -19.663 1.00 60.94 162 LYS A CA 1
ATOM 1240 C C . LYS A 1 162 ? 0.399 22.676 -19.769 1.00 60.94 162 LYS A C 1
ATOM 1242 O O . LYS A 1 162 ? -0.435 22.386 -18.918 1.00 60.94 162 LYS A O 1
ATOM 1247 N N . PHE A 1 163 ? 0.116 23.435 -20.826 1.00 66.12 163 PHE A N 1
ATOM 1248 C CA . PHE A 1 163 ? -1.192 24.054 -21.029 1.00 66.12 163 PHE A CA 1
ATOM 1249 C C . PHE A 1 163 ? -2.275 23.029 -21.399 1.00 66.12 163 PHE A C 1
ATOM 1251 O O . PHE A 1 163 ? -3.381 23.094 -20.871 1.00 66.12 163 PHE A O 1
ATOM 1258 N N . ILE A 1 164 ? -1.948 22.041 -22.238 1.00 65.88 164 ILE A N 1
ATOM 1259 C CA . ILE A 1 164 ? -2.868 20.952 -22.603 1.00 65.88 164 ILE A CA 1
ATOM 1260 C C . ILE A 1 164 ? -3.136 20.020 -21.416 1.00 65.88 164 ILE A C 1
ATOM 1262 O O . ILE A 1 164 ? -4.284 19.642 -21.195 1.00 65.88 164 ILE A O 1
ATOM 1266 N N . ALA A 1 165 ? -2.120 19.715 -20.601 1.00 58.19 165 ALA A N 1
ATOM 1267 C CA . ALA A 1 165 ? -2.306 18.931 -19.380 1.00 58.19 165 ALA A CA 1
ATOM 1268 C C . ALA A 1 165 ? -3.219 19.644 -18.363 1.00 58.19 165 ALA A C 1
ATOM 1270 O O . ALA A 1 165 ? -4.097 19.012 -17.781 1.00 58.19 165 ALA A O 1
ATOM 1271 N N . ILE A 1 166 ? -3.068 20.965 -18.194 1.00 67.25 166 ILE A N 1
ATOM 1272 C CA . ILE A 1 166 ? -3.929 21.786 -17.324 1.00 67.25 166 ILE A CA 1
ATOM 1273 C C . ILE A 1 166 ? -5.360 21.883 -17.883 1.00 67.25 166 ILE A C 1
ATOM 1275 O O . ILE A 1 166 ? -6.319 21.793 -17.119 1.00 67.25 166 ILE A O 1
ATOM 1279 N N . ALA A 1 167 ? -5.525 22.009 -19.203 1.00 66.56 167 ALA A N 1
ATOM 1280 C CA . ALA A 1 167 ? -6.840 22.048 -19.846 1.00 66.56 167 ALA A CA 1
ATOM 1281 C C . ALA A 1 167 ? -7.589 20.706 -19.746 1.00 66.56 167 ALA A C 1
ATOM 1283 O O . ALA A 1 167 ? -8.787 20.697 -19.472 1.00 66.56 167 ALA A O 1
ATOM 1284 N N . ALA A 1 168 ? -6.889 19.575 -19.893 1.00 63.62 168 ALA A N 1
ATOM 1285 C CA . ALA A 1 168 ? -7.462 18.246 -19.667 1.00 63.62 168 ALA A CA 1
ATOM 1286 C C . ALA A 1 168 ? -7.874 18.040 -18.198 1.00 63.62 168 ALA A C 1
ATOM 1288 O O . ALA A 1 168 ? -8.902 17.426 -17.925 1.00 63.62 168 ALA A O 1
ATOM 1289 N N . LEU A 1 169 ? -7.114 18.611 -17.256 1.00 64.62 169 LEU A N 1
ATOM 1290 C CA . LEU A 1 169 ? -7.442 18.621 -15.827 1.00 64.62 169 LEU A CA 1
ATOM 1291 C C . LEU A 1 169 ? -8.744 19.386 -15.546 1.00 64.62 169 LEU A C 1
ATOM 1293 O O . LEU A 1 169 ? -9.591 18.894 -14.804 1.00 64.62 169 LEU A O 1
ATOM 1297 N N . PHE A 1 170 ? -8.939 20.545 -16.180 1.00 69.00 170 PHE A N 1
ATOM 1298 C CA . PHE A 1 170 ? -10.190 21.304 -16.091 1.00 69.00 170 PHE A CA 1
ATOM 1299 C C . PHE A 1 170 ? -11.370 20.592 -16.764 1.00 69.00 170 PHE A C 1
ATOM 1301 O O . PHE A 1 170 ? -12.465 20.629 -16.219 1.00 69.00 170 PHE A O 1
ATOM 1308 N N . ALA A 1 171 ? -11.159 19.912 -17.894 1.00 67.06 171 ALA A N 1
ATOM 1309 C CA . ALA A 1 171 ? -12.216 19.180 -18.600 1.00 67.06 171 ALA A CA 1
ATOM 1310 C C . ALA A 1 171 ? -12.625 17.860 -17.922 1.00 67.06 171 ALA A C 1
ATOM 1312 O O . ALA A 1 171 ? -13.727 17.380 -18.146 1.00 67.06 171 ALA A O 1
ATOM 1313 N N . LEU A 1 172 ? -11.746 17.257 -17.115 1.00 61.16 172 LEU A N 1
ATOM 1314 C CA . LEU A 1 172 ? -12.088 16.093 -16.290 1.00 61.16 172 LEU A CA 1
ATOM 1315 C C . LEU A 1 172 ? -12.769 16.506 -14.970 1.00 61.16 172 LEU A C 1
ATOM 1317 O O . LEU A 1 172 ? -13.469 15.703 -14.361 1.00 61.16 172 LEU A O 1
ATOM 1321 N N . THR A 1 173 ? -12.528 17.741 -14.517 1.00 65.00 173 THR A N 1
ATOM 1322 C CA . THR A 1 173 ? -13.044 18.281 -13.245 1.00 65.00 173 THR A CA 1
ATOM 1323 C C . THR A 1 173 ? -14.346 19.080 -13.414 1.00 65.00 173 THR A C 1
ATOM 1325 O O . THR A 1 173 ? -15.037 19.309 -12.422 1.00 65.00 173 THR A O 1
ATOM 1328 N N . GLY A 1 174 ? -14.681 19.516 -14.634 1.00 54.12 174 GLY A N 1
ATOM 1329 C CA . GLY A 1 174 ? -15.936 20.196 -14.980 1.00 54.12 174 GLY A CA 1
ATOM 1330 C C . GLY A 1 174 ? -16.901 19.275 -15.705 1.00 54.12 174 GLY A C 1
ATOM 1331 O O . GLY A 1 174 ? -18.084 19.256 -15.303 1.00 54.12 174 GLY A O 1
#

Foldseek 3Di:
DDPVVVPVPDDPCPDPCNVVVVVVVPDDPVVVVVVPPPPPPPQDCVRPVVVVVVDLVPALLCVVCLVVCCVVCPPVRSVVVVVVVVVVVVVVVVVVVVLVVPFDDDVDDPLVSQCVVVPVVVSVVVVVVVVVVVVVVVVSSLVSQLVVQLVVVPDPDPVVSVVSSVVVVVVVVD

pLDDT: mean 77.26, std 15.06, range [43.44, 97.5]